Protein AF-A0A5B7TQ12-F1 (afdb_monomer_lite)

Sequence (125 aa):
MFSQVYQFLLDHKAVIASGITIETIADYNLAYEFAARTAVMAIVSIVIMISKDIKLFLVMFIMNILREGFETIIDPLFPLINAPASPTMDLIIHLVIVGIELLAFIKLYKMYKSVKEKSIEVHSS

Structure (mmCIF, N/CA/C/O backbone):
data_AF-A0A5B7TQ12-F1
#
_entry.id   AF-A0A5B7TQ12-F1
#
loop_
_atom_site.group_PDB
_atom_site.id
_atom_site.type_symbol
_atom_site.label_atom_id
_atom_site.label_alt_id
_atom_site.label_comp_id
_atom_site.label_asym_id
_atom_site.label_entity_id
_atom_site.label_seq_id
_atom_site.pdbx_PDB_ins_code
_atom_site.Cartn_x
_atom_site.Cartn_y
_atom_site.Cartn_z
_atom_site.occupancy
_atom_site.B_iso_or_equiv
_atom_site.auth_seq_id
_atom_site.auth_comp_id
_atom_site.auth_asym_id
_atom_site.auth_atom_id
_atom_site.pdbx_PDB_model_num
ATOM 1 N N . MET A 1 1 ? -3.413 -4.567 -4.829 1.00 77.56 1 MET A N 1
ATOM 2 C CA . MET A 1 1 ? -2.438 -5.590 -4.385 1.00 77.56 1 MET A CA 1
ATOM 3 C C . MET A 1 1 ? -2.429 -6.846 -5.262 1.00 77.56 1 MET A C 1
ATOM 5 O O . MET A 1 1 ? -1.419 -7.069 -5.906 1.00 77.56 1 MET A O 1
ATOM 9 N N . PHE A 1 2 ? -3.503 -7.644 -5.393 1.00 83.62 2 PHE A N 1
ATOM 10 C CA . PHE A 1 2 ? -3.443 -8.880 -6.216 1.00 83.62 2 PHE A CA 1
ATOM 11 C C . PHE A 1 2 ? -3.121 -8.661 -7.703 1.00 83.62 2 PHE A C 1
ATOM 13 O O . PHE A 1 2 ? -2.440 -9.489 -8.297 1.00 83.62 2 PHE A O 1
ATOM 20 N N . SER A 1 3 ? -3.547 -7.535 -8.284 1.00 86.12 3 SER A N 1
ATOM 21 C CA . SER A 1 3 ? -3.151 -7.157 -9.650 1.00 86.12 3 SER A CA 1
ATOM 22 C C . SER A 1 3 ? -1.625 -7.032 -9.794 1.00 86.12 3 SER A C 1
ATOM 24 O O . SER A 1 3 ? -1.043 -7.614 -10.701 1.00 86.12 3 SER A O 1
ATOM 26 N N . GLN A 1 4 ? -0.960 -6.367 -8.841 1.00 85.00 4 GLN A N 1
ATOM 27 C CA . GLN A 1 4 ? 0.503 -6.239 -8.825 1.00 85.00 4 GLN A CA 1
ATOM 28 C C . GLN A 1 4 ? 1.172 -7.605 -8.635 1.00 85.00 4 GLN A C 1
ATOM 30 O O . GLN A 1 4 ? 2.111 -7.926 -9.350 1.00 85.00 4 GLN A O 1
ATOM 35 N N . VAL A 1 5 ? 0.653 -8.455 -7.738 1.00 89.75 5 VAL A N 1
ATOM 36 C CA . VAL A 1 5 ? 1.168 -9.828 -7.571 1.00 89.75 5 VAL A CA 1
ATOM 37 C C . VAL A 1 5 ? 1.121 -10.588 -8.895 1.00 89.75 5 VAL A C 1
ATOM 39 O O . VAL A 1 5 ? 2.105 -11.210 -9.272 1.00 89.75 5 VAL A O 1
ATOM 42 N N . TYR A 1 6 ? -0.000 -10.518 -9.615 1.00 90.69 6 TYR A N 1
ATOM 43 C CA . TYR A 1 6 ? -0.144 -11.166 -10.916 1.00 90.69 6 TYR A CA 1
ATOM 44 C C . TYR A 1 6 ? 0.871 -10.634 -11.936 1.00 90.69 6 TYR A C 1
ATOM 46 O O . TYR A 1 6 ? 1.532 -11.426 -12.604 1.00 90.69 6 TYR A O 1
ATOM 54 N N . GLN A 1 7 ? 1.036 -9.312 -12.020 1.00 89.44 7 GLN A N 1
ATOM 55 C CA . GLN A 1 7 ? 1.984 -8.681 -12.942 1.00 89.44 7 GLN A CA 1
ATOM 56 C C . GLN A 1 7 ? 3.425 -9.130 -12.672 1.00 89.44 7 GLN A C 1
ATOM 58 O O . GLN A 1 7 ? 4.091 -9.623 -13.575 1.00 89.44 7 GLN A O 1
ATOM 63 N N . PHE A 1 8 ? 3.885 -9.051 -11.423 1.00 88.44 8 PHE A N 1
ATOM 64 C CA . PHE A 1 8 ? 5.261 -9.412 -11.068 1.00 88.44 8 PHE A CA 1
ATOM 65 C C . PHE A 1 8 ? 5.528 -10.928 -11.025 1.00 88.44 8 PHE A C 1
ATOM 67 O O . PHE A 1 8 ? 6.682 -11.330 -11.106 1.00 88.44 8 PHE A O 1
ATOM 74 N N . LEU A 1 9 ? 4.499 -11.776 -10.898 1.00 88.69 9 LEU A N 1
ATOM 75 C CA . LEU A 1 9 ? 4.658 -13.237 -10.852 1.00 88.69 9 LEU A CA 1
ATOM 76 C C . LEU A 1 9 ? 4.479 -13.902 -12.224 1.00 88.69 9 LEU A C 1
ATOM 78 O O . LEU A 1 9 ? 5.188 -14.854 -12.545 1.00 88.69 9 LEU A O 1
ATOM 82 N N . LEU A 1 10 ? 3.500 -13.450 -13.012 1.00 89.62 10 LEU A N 1
ATOM 83 C CA . LEU A 1 10 ? 3.026 -14.154 -14.210 1.00 89.62 10 LEU A CA 1
ATOM 84 C C . LEU A 1 10 ? 3.098 -13.305 -15.486 1.00 89.62 10 LEU A C 1
ATOM 86 O O . LEU A 1 10 ? 3.267 -13.873 -16.564 1.00 89.62 10 LEU A O 1
ATOM 90 N N . ASP A 1 11 ? 3.020 -11.974 -15.392 1.00 90.38 11 ASP A N 1
ATOM 91 C CA . ASP A 1 11 ? 3.005 -11.070 -16.551 1.00 90.38 11 ASP A CA 1
ATOM 92 C C . ASP A 1 11 ? 4.162 -10.059 -16.538 1.00 90.38 11 ASP A C 1
ATOM 94 O O . ASP A 1 11 ? 3.990 -8.839 -16.494 1.00 90.38 11 ASP A O 1
ATOM 98 N N . HIS A 1 12 ? 5.380 -10.590 -16.643 1.00 89.31 12 HIS A N 1
ATOM 99 C CA . HIS A 1 12 ? 6.608 -9.796 -16.720 1.00 89.31 12 HIS A CA 1
ATOM 100 C C . HIS A 1 12 ? 6.619 -8.822 -17.911 1.00 89.31 12 HIS A C 1
ATOM 102 O O . HIS A 1 12 ? 7.336 -7.825 -17.885 1.00 89.31 12 HIS A O 1
ATOM 108 N N . LYS A 1 13 ? 5.810 -9.066 -18.954 1.00 88.56 13 LYS A N 1
ATOM 109 C CA . LYS A 1 13 ? 5.699 -8.149 -20.097 1.00 88.56 13 LYS A CA 1
ATOM 110 C C . LYS A 1 13 ? 5.020 -6.844 -19.700 1.00 88.56 13 LYS A C 1
ATOM 112 O O . LYS A 1 13 ? 5.462 -5.792 -20.150 1.00 88.56 13 LYS A O 1
ATOM 117 N N . ALA A 1 14 ? 3.994 -6.899 -18.850 1.00 85.25 14 ALA A N 1
ATOM 118 C CA . ALA A 1 14 ? 3.359 -5.701 -18.310 1.00 85.25 14 ALA A CA 1
ATOM 119 C C . ALA A 1 14 ? 4.336 -4.866 -17.463 1.00 85.25 14 ALA A C 1
ATOM 121 O O . ALA A 1 14 ? 4.323 -3.640 -17.549 1.00 85.25 14 ALA A O 1
ATOM 122 N N . VAL A 1 15 ? 5.217 -5.531 -16.709 1.00 87.62 15 VAL A N 1
ATOM 123 C CA . VAL A 1 15 ? 6.258 -4.890 -15.886 1.00 87.62 15 VAL A CA 1
ATOM 124 C C . VAL A 1 15 ? 7.342 -4.242 -16.759 1.00 87.62 15 VAL A C 1
ATOM 126 O O . VAL A 1 15 ? 7.740 -3.104 -16.536 1.00 87.62 15 VAL A O 1
ATOM 129 N N . ILE A 1 16 ? 7.776 -4.913 -17.826 1.00 90.50 16 ILE A N 1
ATOM 130 C CA . ILE A 1 16 ? 8.727 -4.319 -18.779 1.00 90.50 16 ILE A CA 1
ATOM 131 C C . ILE A 1 16 ? 8.097 -3.126 -19.509 1.00 90.50 16 ILE A C 1
ATOM 133 O O . ILE A 1 16 ? 8.731 -2.084 -19.677 1.00 90.50 16 ILE A O 1
ATOM 137 N N . ALA A 1 17 ? 6.820 -3.234 -19.886 1.00 89.06 17 ALA A N 1
ATOM 138 C CA . ALA A 1 17 ? 6.076 -2.146 -20.516 1.00 89.06 17 ALA A CA 1
ATOM 139 C C . ALA A 1 17 ? 5.919 -0.908 -19.614 1.00 89.06 17 ALA A C 1
ATOM 141 O O . ALA A 1 17 ? 5.669 0.181 -20.131 1.00 89.06 17 ALA A O 1
ATOM 142 N N . SER A 1 18 ? 6.092 -1.046 -18.294 1.00 86.06 18 SER A N 1
ATOM 143 C CA . SER A 1 18 ? 6.094 0.083 -17.362 1.00 86.06 18 SER A CA 1
ATOM 144 C C . SER A 1 18 ? 7.453 0.768 -17.206 1.00 86.06 18 SER A C 1
ATOM 146 O O . SER A 1 18 ? 7.554 1.752 -16.474 1.00 86.06 18 SER A O 1
ATOM 148 N N . GLY A 1 19 ? 8.481 0.295 -17.918 1.00 86.38 19 GLY A N 1
ATOM 149 C CA . GLY A 1 19 ? 9.833 0.854 -17.898 1.00 86.38 19 GLY A CA 1
ATOM 150 C C . GLY A 1 19 ? 10.800 0.158 -16.940 1.00 86.38 19 GLY A C 1
ATOM 151 O O . GLY A 1 19 ? 11.907 0.654 -16.748 1.00 86.38 19 GLY A O 1
ATOM 152 N N . ILE A 1 20 ? 10.409 -0.973 -16.344 1.00 89.06 20 ILE A N 1
ATOM 153 C CA . ILE A 1 20 ? 11.273 -1.759 -15.454 1.00 89.06 20 ILE A CA 1
ATOM 154 C C . ILE A 1 20 ? 12.077 -2.764 -16.285 1.00 89.06 20 ILE A C 1
ATOM 156 O O . ILE A 1 20 ? 11.521 -3.547 -17.052 1.00 89.06 20 ILE A O 1
ATOM 160 N N . THR A 1 21 ? 13.396 -2.775 -16.118 1.00 91.06 21 THR A N 1
ATOM 161 C CA . THR A 1 21 ? 14.277 -3.746 -16.777 1.00 91.06 21 THR A CA 1
ATOM 162 C C . THR A 1 21 ? 14.267 -5.077 -16.029 1.00 91.06 21 THR A C 1
ATOM 164 O O . THR A 1 21 ? 14.511 -5.108 -14.824 1.00 91.06 21 THR A O 1
ATOM 167 N N . ILE A 1 22 ? 14.013 -6.176 -16.742 1.00 89.38 22 ILE A N 1
ATOM 168 C CA . ILE A 1 22 ? 14.123 -7.542 -16.215 1.00 89.38 22 ILE A CA 1
ATOM 169 C C . ILE A 1 22 ? 14.948 -8.357 -17.207 1.00 89.38 22 ILE A C 1
ATOM 171 O O . ILE A 1 22 ? 14.416 -8.913 -18.169 1.00 89.38 22 ILE A O 1
ATOM 175 N N . GLU A 1 23 ? 16.259 -8.395 -16.996 1.00 91.81 23 GLU A N 1
ATOM 176 C CA . GLU A 1 23 ? 17.203 -9.016 -17.932 1.00 91.81 23 GLU A CA 1
ATOM 177 C C . GLU A 1 23 ? 18.014 -10.134 -17.273 1.00 91.81 23 GLU A C 1
ATOM 179 O O . GLU A 1 23 ? 18.393 -11.108 -17.926 1.00 91.81 23 GLU A O 1
ATOM 184 N N . THR A 1 24 ? 18.251 -10.031 -15.967 1.00 93.44 24 THR A N 1
ATOM 185 C CA . THR A 1 24 ? 19.111 -10.943 -15.214 1.00 93.44 24 THR A CA 1
ATOM 186 C C . THR A 1 24 ? 18.322 -11.837 -14.261 1.00 93.44 24 THR A C 1
ATOM 188 O O . THR A 1 24 ? 17.201 -11.534 -13.856 1.00 93.44 24 THR A O 1
ATOM 191 N N . ILE A 1 25 ? 18.939 -12.943 -13.830 1.00 93.38 25 ILE A N 1
ATOM 192 C CA . ILE A 1 25 ? 18.377 -13.820 -12.786 1.00 93.38 25 ILE A CA 1
ATOM 193 C C . ILE A 1 25 ? 18.141 -13.043 -11.478 1.00 93.38 25 ILE A C 1
ATOM 195 O O . ILE A 1 25 ? 17.187 -13.336 -10.757 1.00 93.38 25 ILE A O 1
ATOM 199 N N . ALA A 1 26 ? 18.980 -12.046 -11.181 1.00 93.69 26 ALA A N 1
ATOM 200 C CA . ALA A 1 26 ? 18.810 -11.193 -10.010 1.00 93.69 26 ALA A CA 1
ATOM 201 C C . ALA A 1 26 ? 17.547 -10.320 -10.119 1.00 93.69 26 ALA A C 1
ATOM 203 O O . ALA A 1 26 ? 16.818 -10.196 -9.138 1.00 93.69 26 ALA A O 1
ATOM 204 N N . ASP A 1 27 ? 17.231 -9.803 -11.310 1.00 93.12 27 ASP A N 1
ATOM 205 C CA . ASP A 1 27 ? 16.021 -8.999 -11.535 1.00 93.12 27 ASP A CA 1
ATOM 206 C C . ASP A 1 27 ? 14.756 -9.842 -11.345 1.00 93.12 27 ASP A C 1
ATOM 208 O O . ASP A 1 27 ? 13.811 -9.416 -10.681 1.00 93.12 27 ASP A O 1
ATOM 212 N N . TYR A 1 28 ? 14.760 -11.079 -11.859 1.00 91.00 28 TYR A N 1
ATOM 213 C CA . TYR A 1 28 ? 13.672 -12.031 -11.617 1.00 91.00 28 TYR A CA 1
ATOM 214 C C . TYR A 1 28 ? 13.524 -12.354 -10.130 1.00 91.00 28 TYR A C 1
ATOM 216 O O . TYR A 1 28 ? 12.406 -12.413 -9.625 1.00 91.00 28 TYR A O 1
ATOM 224 N N . ASN A 1 29 ? 14.633 -12.545 -9.408 1.00 94.19 29 ASN A N 1
ATOM 225 C CA . ASN A 1 29 ? 14.584 -12.775 -7.967 1.00 94.19 29 ASN A CA 1
ATOM 226 C C . ASN A 1 29 ? 13.910 -11.603 -7.235 1.00 94.19 29 ASN A C 1
ATOM 228 O O . ASN A 1 29 ? 13.013 -11.838 -6.426 1.00 94.19 29 ASN A O 1
ATOM 232 N N . LEU A 1 30 ? 14.269 -10.364 -7.583 1.00 92.12 30 LEU A N 1
ATOM 233 C CA . LEU A 1 30 ? 13.677 -9.162 -7.001 1.00 92.12 30 LEU A CA 1
ATOM 234 C C . LEU A 1 30 ? 12.181 -9.035 -7.333 1.00 92.12 30 LEU A C 1
ATOM 236 O O . LEU A 1 30 ? 11.375 -8.739 -6.449 1.00 92.12 30 LEU A O 1
ATOM 240 N N . ALA A 1 31 ? 11.793 -9.307 -8.582 1.00 92.62 31 ALA A N 1
ATOM 241 C CA . ALA A 1 31 ? 10.396 -9.290 -9.013 1.00 92.62 31 ALA A CA 1
ATOM 242 C C . ALA A 1 31 ? 9.551 -10.319 -8.243 1.00 92.62 31 ALA A C 1
ATOM 244 O O . ALA A 1 31 ? 8.499 -9.979 -7.694 1.00 92.62 31 ALA A O 1
ATOM 245 N N . TYR A 1 32 ? 10.035 -11.560 -8.125 1.00 92.88 32 TYR A N 1
ATOM 246 C CA . TYR A 1 32 ? 9.347 -12.607 -7.371 1.00 92.88 32 TYR A CA 1
ATOM 247 C C . TYR A 1 32 ? 9.292 -12.316 -5.873 1.00 92.88 32 TYR A C 1
ATOM 249 O O . TYR A 1 32 ? 8.270 -12.579 -5.238 1.00 92.88 32 TYR A O 1
ATOM 257 N N . GLU A 1 33 ? 10.351 -11.747 -5.300 1.00 93.56 33 GLU A N 1
ATOM 258 C CA . GLU A 1 33 ? 10.359 -11.329 -3.902 1.00 93.56 33 GLU A CA 1
ATOM 259 C C . GLU A 1 33 ? 9.317 -10.231 -3.644 1.00 93.56 33 GLU A C 1
ATOM 261 O O . GLU A 1 33 ? 8.538 -10.325 -2.690 1.00 93.56 33 GLU A O 1
ATOM 266 N N . PHE A 1 34 ? 9.249 -9.220 -4.511 1.00 92.00 34 PHE A N 1
ATOM 267 C CA . PHE A 1 34 ? 8.248 -8.161 -4.419 1.00 92.00 34 PHE A CA 1
ATOM 268 C C . PHE A 1 34 ? 6.819 -8.707 -4.558 1.00 92.00 34 PHE A C 1
ATOM 270 O O . PHE A 1 34 ? 5.940 -8.370 -3.752 1.00 92.00 34 PHE A O 1
ATOM 277 N N . ALA A 1 35 ? 6.591 -9.609 -5.519 1.00 93.19 35 ALA A N 1
ATOM 278 C CA . ALA A 1 35 ? 5.309 -10.285 -5.699 1.00 93.19 35 ALA A CA 1
ATOM 279 C C . ALA A 1 35 ? 4.915 -11.085 -4.448 1.00 93.19 35 ALA A C 1
ATOM 281 O O . ALA A 1 35 ? 3.791 -10.959 -3.959 1.00 93.19 35 ALA A O 1
ATOM 282 N N . ALA A 1 36 ? 5.843 -11.871 -3.893 1.00 93.94 36 ALA A N 1
ATOM 283 C CA . ALA A 1 36 ? 5.605 -12.701 -2.718 1.00 93.94 36 ALA A CA 1
ATOM 284 C C . ALA A 1 36 ? 5.306 -11.862 -1.469 1.00 93.94 36 ALA A C 1
ATOM 286 O O . ALA A 1 36 ? 4.339 -12.149 -0.762 1.00 93.94 36 ALA A O 1
ATOM 287 N N . ARG A 1 37 ? 6.072 -10.792 -1.214 1.00 92.25 37 ARG A N 1
ATOM 288 C CA . ARG A 1 37 ? 5.820 -9.870 -0.091 1.00 92.25 37 ARG A CA 1
ATOM 289 C C . ARG A 1 37 ? 4.435 -9.231 -0.204 1.00 92.25 37 ARG A C 1
ATOM 291 O O . ARG A 1 37 ? 3.666 -9.263 0.756 1.00 92.25 37 ARG A O 1
ATOM 298 N N . THR A 1 38 ? 4.085 -8.736 -1.392 1.00 92.12 38 THR A N 1
ATOM 299 C CA . THR A 1 38 ? 2.764 -8.150 -1.670 1.00 92.12 38 THR A CA 1
ATOM 300 C C . THR A 1 38 ? 1.635 -9.170 -1.483 1.00 92.12 38 THR A C 1
ATOM 302 O O . THR A 1 38 ? 0.593 -8.852 -0.906 1.00 92.12 38 THR A O 1
ATOM 305 N N . ALA A 1 39 ? 1.840 -10.416 -1.918 1.00 93.12 39 ALA A N 1
ATOM 306 C CA . ALA A 1 39 ? 0.869 -11.494 -1.753 1.00 93.12 39 ALA A CA 1
ATOM 307 C C . ALA A 1 39 ? 0.646 -11.846 -0.277 1.00 93.12 39 ALA A C 1
ATOM 309 O O . ALA A 1 39 ? -0.499 -11.946 0.163 1.00 93.12 39 ALA A O 1
ATOM 310 N N . VAL A 1 40 ? 1.725 -11.984 0.502 1.00 94.19 40 VAL A N 1
ATOM 311 C CA . VAL A 1 40 ? 1.646 -12.258 1.944 1.00 94.19 40 VAL A CA 1
ATOM 312 C C . VAL A 1 40 ? 0.906 -11.136 2.664 1.00 94.19 40 VAL A C 1
ATOM 314 O O . VAL A 1 40 ? 0.026 -11.429 3.469 1.00 94.19 40 VAL A O 1
ATOM 317 N N . MET A 1 41 ? 1.184 -9.868 2.343 1.00 91.94 41 MET A N 1
ATOM 318 C CA . MET A 1 41 ? 0.447 -8.737 2.917 1.00 91.94 41 MET A CA 1
ATOM 319 C C . MET A 1 41 ? -1.053 -8.830 2.621 1.00 91.94 41 MET A C 1
ATOM 321 O O . MET A 1 41 ? -1.859 -8.748 3.545 1.00 91.94 41 MET A O 1
ATOM 325 N N . ALA A 1 42 ? -1.433 -9.091 1.367 1.00 91.62 42 ALA A N 1
ATOM 326 C CA . ALA A 1 42 ? -2.837 -9.238 0.992 1.00 91.62 42 ALA A CA 1
ATOM 327 C C . ALA A 1 42 ? -3.527 -10.401 1.734 1.00 91.62 42 ALA A C 1
ATOM 329 O O . ALA A 1 42 ? -4.655 -10.254 2.208 1.00 91.62 42 ALA A O 1
ATOM 330 N N . ILE A 1 43 ? -2.848 -11.544 1.882 1.00 93.81 43 ILE A N 1
ATOM 331 C CA . ILE A 1 43 ? -3.361 -12.704 2.629 1.00 93.81 43 ILE A CA 1
ATOM 332 C C . ILE A 1 43 ? -3.522 -12.367 4.115 1.00 93.81 43 ILE A C 1
ATOM 334 O O . ILE A 1 43 ? -4.573 -12.648 4.692 1.00 93.81 43 ILE A O 1
ATOM 338 N N . VAL A 1 44 ? -2.523 -11.734 4.736 1.00 93.12 44 VAL A N 1
ATOM 339 C CA . VAL A 1 44 ? -2.586 -11.311 6.144 1.00 93.12 44 VAL A CA 1
ATOM 340 C C . VAL A 1 44 ? -3.758 -10.357 6.366 1.00 93.12 44 VAL A C 1
ATOM 342 O O . VAL A 1 44 ? -4.516 -10.548 7.317 1.00 93.12 44 VAL A O 1
ATOM 345 N N . SER A 1 45 ? -3.981 -9.393 5.470 1.00 90.06 45 SER A N 1
ATOM 346 C CA . SER A 1 45 ? -5.135 -8.492 5.549 1.00 90.06 45 SER A CA 1
ATOM 347 C C . SER A 1 45 ? -6.471 -9.242 5.501 1.00 90.06 45 SER A C 1
ATOM 349 O O . SER A 1 45 ? -7.379 -8.919 6.267 1.00 90.06 45 SER A O 1
ATOM 351 N N . ILE A 1 46 ? -6.596 -10.284 4.670 1.00 92.81 46 ILE A N 1
ATOM 352 C CA . ILE A 1 46 ? -7.799 -11.135 4.624 1.00 92.81 46 ILE A CA 1
ATOM 353 C C . ILE A 1 46 ? -7.976 -11.909 5.936 1.00 92.81 46 ILE A C 1
ATOM 355 O O . ILE A 1 46 ? -9.081 -11.960 6.475 1.00 92.81 46 ILE A O 1
ATOM 359 N N . VAL A 1 47 ? -6.904 -12.485 6.484 1.00 94.19 47 VAL A N 1
ATOM 360 C CA . VAL A 1 47 ? -6.957 -13.219 7.760 1.00 94.19 47 VAL 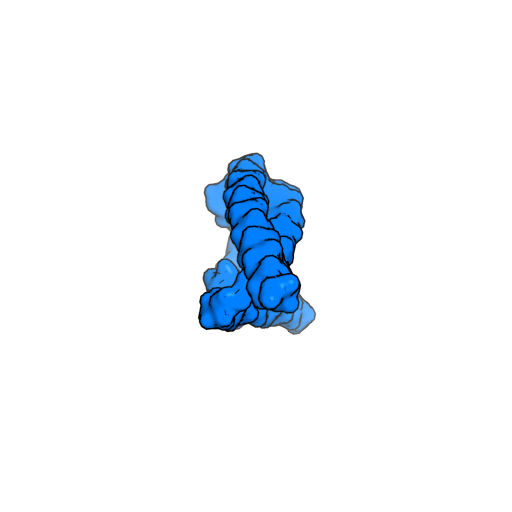A CA 1
ATOM 361 C C . VAL A 1 47 ? -7.383 -12.299 8.906 1.00 94.19 47 VAL A C 1
ATOM 363 O O . VAL A 1 47 ? -8.261 -12.665 9.688 1.00 94.19 47 VAL A O 1
ATOM 366 N N . ILE A 1 48 ? -6.831 -11.084 8.980 1.00 93.69 48 ILE A N 1
ATOM 367 C CA . ILE A 1 48 ? -7.237 -10.069 9.966 1.00 93.69 48 ILE A CA 1
ATOM 368 C C . ILE A 1 48 ? -8.716 -9.713 9.786 1.00 93.69 48 ILE A C 1
ATOM 370 O O . ILE A 1 48 ? -9.464 -9.658 10.765 1.00 93.69 48 ILE A O 1
ATOM 374 N N . MET A 1 49 ? -9.160 -9.543 8.537 1.00 91.44 49 MET A N 1
ATOM 375 C CA . MET A 1 49 ? -10.558 -9.257 8.230 1.00 91.44 49 MET A CA 1
ATOM 376 C C . MET A 1 49 ? -11.503 -10.356 8.741 1.00 91.44 49 MET A C 1
ATOM 378 O O . MET A 1 49 ? -12.554 -10.054 9.309 1.00 91.44 49 MET A O 1
ATOM 382 N N . ILE A 1 50 ? -11.112 -11.624 8.591 1.00 94.44 50 ILE A N 1
ATOM 383 C CA . ILE A 1 50 ? -11.872 -12.785 9.077 1.00 94.44 50 ILE A CA 1
ATOM 384 C C . ILE A 1 50 ? -11.839 -12.879 10.611 1.00 94.44 50 ILE A C 1
ATOM 386 O O . ILE A 1 50 ? -12.851 -13.226 11.220 1.00 94.44 50 ILE A O 1
ATOM 390 N N . SER A 1 51 ? -10.710 -12.541 11.240 1.00 93.62 51 SER A N 1
ATOM 391 C CA . SER A 1 51 ? -10.514 -12.615 12.694 1.00 93.62 51 SER A CA 1
ATOM 392 C C . SER A 1 51 ? -11.463 -11.714 13.491 1.00 93.62 51 SER A C 1
ATOM 394 O O . SER A 1 51 ? -11.805 -12.059 14.622 1.00 93.62 51 SER A O 1
ATOM 396 N N . LYS A 1 52 ? -11.890 -10.572 12.931 1.00 88.00 52 LYS A N 1
ATOM 397 C CA . LYS A 1 52 ? -12.731 -9.572 13.622 1.00 88.00 52 LYS A CA 1
ATOM 398 C C . LYS A 1 52 ? -12.108 -8.982 14.905 1.00 88.00 52 LYS A C 1
ATOM 400 O O . LYS A 1 52 ? -12.806 -8.299 15.652 1.00 88.00 52 LYS A O 1
ATOM 405 N N . ASP A 1 53 ? -10.810 -9.180 15.156 1.00 90.75 53 ASP A N 1
ATOM 406 C CA . ASP A 1 53 ? -10.111 -8.595 16.307 1.00 90.75 53 ASP A CA 1
ATOM 407 C C . ASP A 1 53 ? -9.732 -7.130 16.040 1.00 90.75 53 ASP A C 1
ATOM 409 O O . ASP A 1 53 ? -8.871 -6.820 15.213 1.00 90.75 53 ASP A O 1
ATOM 413 N N . ILE A 1 54 ? -10.348 -6.218 16.797 1.00 89.44 54 ILE A N 1
ATOM 414 C CA . ILE A 1 54 ? -10.139 -4.767 16.703 1.00 89.44 54 ILE A CA 1
ATOM 415 C C . ILE A 1 54 ? -8.654 -4.382 16.825 1.00 89.44 54 ILE A C 1
ATOM 417 O O . ILE A 1 54 ? -8.211 -3.456 16.145 1.00 89.44 54 ILE A O 1
ATOM 421 N N . LYS A 1 55 ? -7.865 -5.076 17.657 1.00 91.94 55 LYS A N 1
ATOM 422 C CA . LYS A 1 55 ? -6.431 -4.793 17.822 1.00 91.94 55 LYS A CA 1
ATOM 423 C C . LYS A 1 55 ? -5.662 -5.100 16.542 1.00 91.94 55 LYS A C 1
ATOM 425 O O . LYS A 1 55 ? -4.817 -4.304 16.143 1.00 91.94 55 LYS A O 1
ATOM 430 N N . LEU A 1 56 ? -5.980 -6.213 15.881 1.00 93.44 56 LEU A N 1
ATOM 431 C CA . LEU A 1 56 ? -5.352 -6.582 14.611 1.00 93.44 56 LEU A CA 1
ATOM 432 C C . LEU A 1 56 ? -5.731 -5.602 13.498 1.00 93.44 56 LEU A C 1
ATOM 434 O O . LEU A 1 56 ? -4.870 -5.212 12.712 1.00 93.44 56 LEU A O 1
ATOM 438 N N . PHE A 1 57 ? -6.979 -5.123 13.477 1.00 93.44 57 PHE A N 1
ATOM 439 C CA . PHE A 1 57 ? -7.375 -4.056 12.557 1.00 93.44 57 PHE A CA 1
ATOM 440 C C . PHE A 1 57 ? -6.619 -2.749 12.813 1.00 93.44 57 PHE A C 1
ATOM 442 O O . PHE A 1 57 ? -6.200 -2.108 11.856 1.00 93.44 57 PHE A O 1
ATOM 449 N N . LEU A 1 58 ? -6.407 -2.354 14.074 1.00 93.31 58 LEU A N 1
ATOM 450 C CA . LEU A 1 58 ? -5.629 -1.152 14.394 1.00 93.31 58 LEU A CA 1
ATOM 451 C C . LEU A 1 58 ? -4.193 -1.254 13.876 1.00 93.31 58 LEU A C 1
ATOM 453 O O . LEU A 1 58 ? -3.706 -0.312 13.257 1.00 93.31 58 LEU A O 1
ATOM 457 N N . VAL A 1 59 ? -3.538 -2.399 14.090 1.00 93.81 59 VAL A N 1
ATOM 458 C CA . VAL A 1 59 ? -2.188 -2.646 13.564 1.00 93.81 59 VAL A CA 1
ATOM 459 C C . VAL A 1 59 ? -2.190 -2.591 12.036 1.00 93.81 59 VAL A C 1
ATOM 461 O O . VAL A 1 59 ? -1.357 -1.904 11.454 1.00 93.81 59 VAL A O 1
ATOM 464 N N . MET A 1 60 ? -3.158 -3.241 11.385 1.00 93.38 60 MET A N 1
ATOM 465 C CA . MET A 1 60 ? -3.293 -3.221 9.927 1.00 93.38 60 MET A CA 1
ATOM 466 C C . MET A 1 60 ? -3.463 -1.803 9.370 1.00 93.38 60 MET A C 1
ATOM 468 O O . MET A 1 60 ? -2.781 -1.449 8.415 1.00 93.38 60 MET A O 1
ATOM 472 N N . PHE A 1 61 ? -4.314 -0.975 9.979 1.00 93.56 61 PHE A N 1
ATOM 473 C CA . PHE A 1 61 ? -4.487 0.415 9.550 1.00 93.56 61 PHE A CA 1
ATOM 474 C C . PHE A 1 61 ? -3.202 1.232 9.694 1.00 93.56 61 PHE A C 1
ATOM 476 O O . PHE A 1 61 ? -2.887 2.008 8.801 1.00 93.56 61 PHE A O 1
ATOM 483 N N . ILE A 1 62 ? -2.435 1.043 10.773 1.00 94.50 62 ILE A N 1
ATOM 484 C CA . ILE A 1 62 ? -1.141 1.723 10.936 1.00 94.50 62 ILE A CA 1
ATOM 485 C C . ILE A 1 62 ? -0.184 1.323 9.812 1.00 94.50 62 ILE A C 1
ATOM 487 O O . ILE A 1 62 ? 0.435 2.192 9.203 1.00 94.50 62 ILE A O 1
ATOM 491 N N . MET A 1 63 ? -0.072 0.026 9.514 1.00 94.00 63 MET A N 1
ATOM 492 C CA . MET A 1 63 ? 0.797 -0.445 8.432 1.00 94.00 63 MET A CA 1
ATOM 493 C C . MET A 1 63 ? 0.368 0.112 7.071 1.00 94.00 63 MET A C 1
ATOM 495 O O . MET A 1 63 ? 1.228 0.516 6.291 1.00 94.00 63 MET A O 1
ATOM 499 N N . ASN A 1 64 ? -0.939 0.171 6.800 1.00 93.69 64 ASN A N 1
ATOM 500 C CA . ASN A 1 64 ? -1.464 0.718 5.552 1.00 93.69 64 ASN A CA 1
ATOM 501 C C . ASN A 1 64 ? -1.174 2.215 5.414 1.00 93.69 64 ASN A C 1
ATOM 503 O O . ASN A 1 64 ? -0.626 2.604 4.390 1.00 93.69 64 ASN A O 1
ATOM 507 N N . ILE A 1 65 ? -1.411 3.006 6.468 1.00 95.12 65 ILE A N 1
ATOM 508 C CA . ILE A 1 65 ? -1.126 4.449 6.468 1.00 95.12 65 ILE A CA 1
ATOM 509 C C . ILE A 1 65 ? 0.360 4.704 6.212 1.00 95.12 65 ILE A C 1
ATOM 511 O O . ILE A 1 65 ? 0.713 5.610 5.462 1.00 95.12 65 ILE A O 1
ATOM 515 N N . LEU A 1 66 ? 1.243 3.913 6.830 1.00 95.00 66 LEU A N 1
ATOM 516 C CA . LEU A 1 66 ? 2.682 4.033 6.600 1.00 95.00 66 LEU A CA 1
ATOM 517 C C . LEU A 1 66 ? 3.042 3.691 5.152 1.00 95.00 66 LEU A C 1
ATOM 519 O O . LEU A 1 66 ? 3.754 4.462 4.517 1.00 95.00 66 LEU A O 1
ATOM 523 N N . ARG A 1 67 ? 2.539 2.567 4.626 1.00 93.81 67 ARG A N 1
ATOM 524 C CA . ARG A 1 67 ? 2.757 2.148 3.233 1.00 93.81 67 ARG A CA 1
ATOM 525 C C . ARG A 1 67 ? 2.291 3.228 2.258 1.00 93.81 67 ARG A C 1
ATOM 527 O O . ARG A 1 67 ? 3.078 3.675 1.435 1.00 93.81 67 ARG A O 1
ATOM 534 N N . GLU A 1 68 ? 1.048 3.672 2.393 1.00 95.12 68 GLU A N 1
ATOM 535 C CA . GLU A 1 68 ? 0.449 4.681 1.525 1.00 95.12 68 GLU A CA 1
ATOM 536 C C . GLU A 1 68 ? 1.180 6.024 1.643 1.00 95.12 68 GLU A C 1
ATOM 538 O O . GLU A 1 68 ? 1.413 6.695 0.644 1.00 95.12 68 GLU A O 1
ATOM 543 N N . GLY A 1 69 ? 1.621 6.400 2.848 1.00 93.69 69 GLY A N 1
ATOM 544 C CA . GLY A 1 69 ? 2.444 7.589 3.064 1.00 93.69 69 GLY A CA 1
ATOM 545 C C . GLY A 1 69 ? 3.795 7.528 2.344 1.00 93.69 69 GLY A C 1
ATOM 546 O O . GLY A 1 69 ? 4.260 8.549 1.843 1.00 93.69 69 GLY A O 1
ATOM 547 N N . PHE A 1 70 ? 4.416 6.347 2.250 1.00 94.38 70 PHE A N 1
ATOM 548 C CA . PHE A 1 70 ? 5.615 6.156 1.430 1.00 94.38 70 PHE A CA 1
ATOM 549 C C . PHE A 1 70 ? 5.298 6.187 -0.071 1.00 94.38 70 PHE A C 1
ATOM 551 O O . PHE A 1 70 ? 6.015 6.862 -0.807 1.00 94.38 70 PHE A O 1
ATOM 558 N N . GLU A 1 71 ? 4.227 5.526 -0.521 1.00 92.56 71 GLU A N 1
ATOM 559 C CA . GLU A 1 71 ? 3.782 5.533 -1.931 1.00 92.56 71 GLU A CA 1
ATOM 560 C C . GLU A 1 71 ? 3.439 6.961 -2.402 1.00 92.56 71 GLU A C 1
ATOM 562 O O . GLU A 1 71 ? 3.889 7.384 -3.461 1.00 92.56 71 GLU A O 1
ATOM 567 N N . THR A 1 72 ? 2.829 7.777 -1.529 1.00 95.75 72 THR A N 1
ATOM 568 C CA . THR A 1 72 ? 2.572 9.218 -1.746 1.00 95.75 72 THR A CA 1
ATOM 569 C C . THR A 1 72 ? 3.833 9.992 -2.151 1.00 95.75 72 THR A C 1
ATOM 571 O O . THR A 1 72 ? 3.747 11.007 -2.839 1.00 95.75 72 THR A O 1
ATOM 574 N N . ILE A 1 73 ? 5.008 9.557 -1.688 1.00 94.19 73 ILE A N 1
ATOM 575 C CA . ILE A 1 73 ? 6.292 10.200 -1.980 1.00 94.19 73 ILE A CA 1
ATOM 576 C C . ILE A 1 73 ? 6.959 9.537 -3.185 1.00 94.19 73 ILE A C 1
ATOM 578 O O . ILE A 1 73 ? 7.436 10.234 -4.077 1.00 94.19 73 ILE A O 1
ATOM 582 N N . ILE A 1 74 ? 7.034 8.206 -3.199 1.00 93.56 74 ILE A N 1
ATOM 583 C CA . ILE A 1 74 ? 7.824 7.457 -4.181 1.00 93.56 74 ILE A CA 1
ATOM 584 C C . ILE A 1 74 ? 7.173 7.470 -5.562 1.00 93.56 74 ILE A C 1
ATOM 586 O O . ILE A 1 74 ? 7.880 7.736 -6.533 1.00 93.56 74 ILE A O 1
ATOM 590 N N . ASP A 1 75 ? 5.863 7.255 -5.661 1.00 90.50 75 ASP A N 1
ATOM 591 C CA . ASP A 1 75 ? 5.203 7.047 -6.954 1.00 90.50 75 ASP A CA 1
ATOM 592 C C . ASP A 1 75 ? 5.210 8.329 -7.820 1.00 90.50 75 ASP A C 1
ATOM 594 O O . ASP A 1 75 ? 5.605 8.264 -8.990 1.00 90.50 75 ASP A O 1
ATOM 598 N N . PRO A 1 76 ? 4.976 9.537 -7.259 1.00 92.19 76 PRO A N 1
ATOM 599 C CA . PRO A 1 76 ? 5.168 10.786 -7.997 1.00 92.19 76 PRO A CA 1
ATOM 600 C C . PRO A 1 76 ? 6.631 11.103 -8.339 1.00 92.19 76 PRO A C 1
ATOM 602 O O . PRO A 1 76 ? 6.898 11.773 -9.339 1.00 92.19 76 PRO A O 1
ATOM 605 N N . LEU A 1 77 ? 7.591 10.686 -7.504 1.00 93.62 77 LEU A N 1
ATOM 606 C CA . LEU A 1 77 ? 9.017 10.947 -7.740 1.00 93.62 77 LEU A CA 1
ATOM 607 C C . LEU A 1 77 ? 9.613 10.015 -8.799 1.00 93.62 77 LEU A C 1
ATOM 609 O O . LEU A 1 77 ? 10.506 10.427 -9.541 1.00 93.62 77 LEU A O 1
ATOM 613 N N . PHE A 1 78 ? 9.118 8.781 -8.876 1.00 92.31 78 PHE A N 1
ATOM 614 C CA . PHE A 1 78 ? 9.614 7.732 -9.761 1.00 92.31 78 PHE A CA 1
ATOM 615 C C . PHE A 1 78 ? 8.463 7.102 -10.565 1.00 92.31 78 PHE A C 1
ATOM 617 O O . PHE A 1 78 ? 8.195 5.907 -10.427 1.00 92.31 78 PHE A O 1
ATOM 624 N N . PRO A 1 79 ? 7.774 7.886 -11.417 1.00 89.69 79 PRO A N 1
ATOM 625 C CA . PRO A 1 79 ? 6.596 7.416 -12.129 1.00 89.69 79 PRO A CA 1
ATOM 626 C C . PRO A 1 79 ? 6.951 6.348 -13.165 1.00 89.69 79 PRO A C 1
ATOM 628 O O . PRO A 1 79 ? 7.963 6.431 -13.867 1.00 89.69 79 PRO A O 1
ATOM 631 N N . LEU A 1 80 ? 6.059 5.371 -13.314 1.00 88.81 80 LEU A N 1
ATOM 632 C CA . LEU A 1 80 ? 6.132 4.391 -14.393 1.00 88.81 80 LEU A CA 1
ATOM 633 C C . LEU A 1 80 ? 5.901 5.060 -15.755 1.00 88.81 80 LEU A C 1
ATOM 635 O O . LEU A 1 80 ? 5.101 5.987 -15.882 1.00 88.81 80 LEU A O 1
ATOM 639 N N . ILE A 1 81 ? 6.548 4.544 -16.804 1.00 89.00 81 ILE A N 1
ATOM 640 C CA . ILE A 1 81 ? 6.469 5.125 -18.159 1.00 89.00 81 ILE A CA 1
ATOM 641 C C . ILE A 1 81 ? 5.035 5.104 -18.703 1.00 89.00 81 ILE A C 1
ATOM 643 O O . ILE A 1 81 ? 4.615 6.020 -19.406 1.00 89.00 81 ILE A O 1
ATOM 647 N N . ASN A 1 82 ? 4.279 4.059 -18.378 1.00 85.44 82 ASN A N 1
ATOM 648 C CA . ASN A 1 82 ? 2.897 3.867 -18.808 1.00 85.44 82 ASN A CA 1
ATOM 649 C C . ASN A 1 82 ? 1.880 4.197 -17.701 1.00 85.44 82 ASN A C 1
ATOM 651 O O . ASN A 1 82 ? 0.751 3.701 -17.750 1.00 85.44 82 ASN A O 1
ATOM 655 N N . ALA A 1 83 ? 2.268 4.999 -16.701 1.00 85.12 83 ALA A N 1
ATOM 656 C CA . ALA A 1 83 ? 1.368 5.388 -15.624 1.00 85.12 83 ALA A CA 1
ATOM 657 C C . ALA A 1 83 ? 0.118 6.100 -16.188 1.00 85.12 83 ALA A C 1
ATOM 659 O O . ALA A 1 83 ? 0.238 6.999 -17.025 1.00 85.12 83 ALA A O 1
ATOM 660 N N . PRO A 1 84 ? -1.098 5.727 -15.743 1.00 83.00 84 PRO A N 1
ATOM 661 C CA . PRO A 1 84 ? -2.340 6.315 -16.248 1.00 83.00 84 PRO A CA 1
ATOM 662 C C . PRO A 1 84 ? -2.578 7.749 -15.746 1.00 83.00 84 PRO A C 1
ATOM 664 O O . PRO A 1 84 ? -3.398 8.469 -16.315 1.00 83.00 84 PRO A O 1
ATOM 667 N N . ALA A 1 85 ? -1.889 8.158 -14.678 1.00 89.94 85 ALA A N 1
ATOM 668 C CA . ALA A 1 85 ? -1.989 9.471 -14.058 1.00 89.94 85 ALA A CA 1
ATOM 669 C C . ALA A 1 85 ? -0.645 10.209 -14.144 1.00 89.94 85 ALA A C 1
ATOM 671 O O . ALA A 1 85 ? 0.420 9.596 -14.124 1.00 89.94 85 ALA A O 1
ATOM 672 N N . SER A 1 86 ? -0.690 11.542 -14.232 1.00 93.38 86 SER A N 1
ATOM 673 C CA . SER A 1 86 ? 0.520 12.358 -14.101 1.00 93.38 86 SER A CA 1
ATOM 674 C C . SER A 1 86 ? 1.034 12.325 -12.654 1.00 93.38 86 SER A C 1
ATOM 676 O O . SER A 1 86 ? 0.218 12.172 -11.745 1.00 93.38 86 SER A O 1
ATOM 678 N N . PRO A 1 87 ? 2.331 12.578 -12.399 1.00 93.50 87 PRO A N 1
ATOM 679 C CA . PRO A 1 87 ? 2.885 12.586 -11.040 1.00 93.50 87 PRO A CA 1
ATOM 680 C C . PRO A 1 87 ? 2.119 13.469 -10.047 1.00 93.50 87 PRO A C 1
ATOM 682 O O . PRO A 1 87 ? 1.905 13.107 -8.895 1.00 93.50 87 PRO A O 1
ATOM 685 N N . THR A 1 88 ? 1.650 14.638 -10.493 1.00 94.31 88 THR A N 1
ATOM 686 C CA . THR A 1 88 ? 0.846 15.535 -9.651 1.00 94.31 88 THR A CA 1
ATOM 687 C C . THR A 1 88 ? -0.523 14.945 -9.325 1.00 94.31 88 THR A C 1
ATOM 689 O O . THR A 1 88 ? -1.001 15.102 -8.206 1.00 94.31 88 THR A O 1
ATOM 692 N N . MET A 1 89 ? -1.168 14.286 -10.291 1.00 93.69 89 MET A N 1
ATOM 693 C CA . MET A 1 89 ? -2.448 13.620 -10.056 1.00 93.69 89 MET A CA 1
ATOM 694 C C . MET A 1 89 ? -2.271 12.430 -9.111 1.00 93.69 89 MET A C 1
ATOM 696 O O . MET A 1 89 ? -3.075 12.248 -8.203 1.00 93.69 89 MET A O 1
ATOM 700 N N . ASP A 1 90 ? -1.194 11.676 -9.291 1.00 91.81 90 ASP A N 1
ATOM 701 C CA . ASP A 1 90 ? -0.832 10.533 -8.464 1.00 91.81 90 ASP A CA 1
ATOM 702 C C . ASP A 1 90 ? -0.633 10.948 -6.996 1.00 91.81 90 ASP A C 1
ATOM 704 O O . ASP A 1 90 ? -1.286 10.420 -6.096 1.00 91.81 90 ASP A O 1
ATOM 708 N N . LEU A 1 91 ? 0.120 12.031 -6.760 1.00 94.50 91 LEU A N 1
ATOM 709 C CA . LEU A 1 91 ? 0.279 12.640 -5.435 1.00 94.50 91 LEU A CA 1
ATOM 710 C C . LEU A 1 91 ? -1.070 12.998 -4.790 1.00 94.50 91 LEU A C 1
ATOM 712 O O . LEU A 1 91 ? -1.288 12.743 -3.606 1.00 94.50 91 LEU A O 1
ATOM 716 N N . ILE A 1 92 ? -1.983 13.606 -5.556 1.00 95.75 92 ILE A N 1
ATOM 717 C CA . 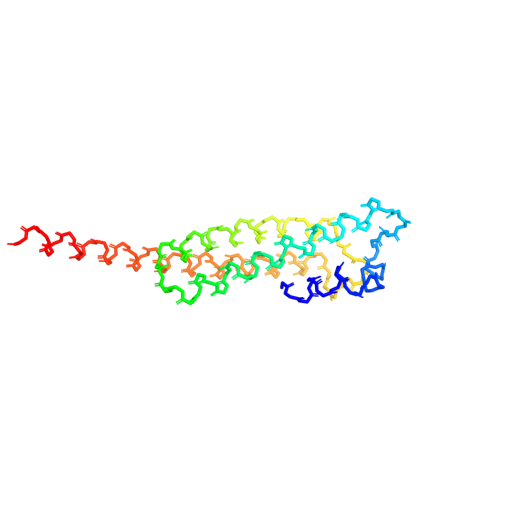ILE A 1 92 ? -3.311 13.989 -5.055 1.00 95.75 92 ILE A CA 1
ATOM 718 C C . ILE A 1 92 ? -4.118 12.745 -4.672 1.00 95.75 92 ILE A C 1
ATOM 720 O O . ILE A 1 92 ? -4.757 12.742 -3.619 1.00 95.75 92 ILE A O 1
ATOM 724 N N . ILE A 1 93 ? -4.086 11.698 -5.500 1.00 95.25 93 ILE A N 1
ATOM 725 C CA . ILE A 1 93 ? -4.791 10.438 -5.238 1.00 95.25 93 ILE A CA 1
ATOM 726 C C . ILE A 1 93 ? -4.291 9.826 -3.929 1.00 95.25 93 ILE A C 1
ATOM 728 O O . ILE A 1 93 ? -5.105 9.557 -3.043 1.00 95.25 93 ILE A O 1
ATOM 732 N N . HIS A 1 94 ? -2.976 9.694 -3.762 1.00 95.06 94 HIS A N 1
ATOM 733 C CA . 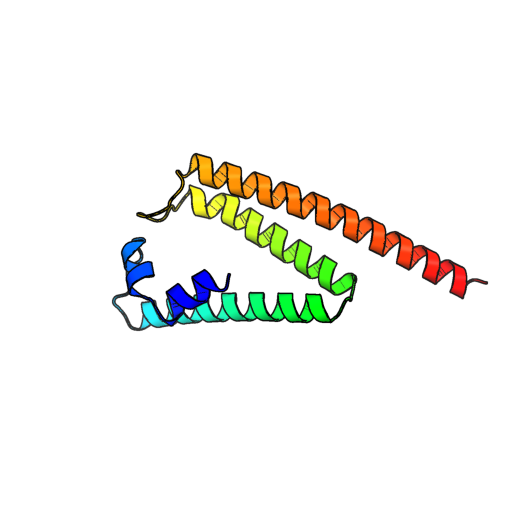HIS A 1 94 ? -2.398 9.147 -2.540 1.00 95.06 94 HIS A CA 1
ATOM 734 C C . HIS A 1 94 ? -2.749 9.977 -1.296 1.00 95.06 94 HIS A C 1
ATOM 736 O O . HIS A 1 94 ? -3.173 9.424 -0.282 1.00 95.06 94 HIS A O 1
ATOM 742 N N . LEU A 1 95 ? -2.693 11.314 -1.371 1.00 95.94 95 LEU A N 1
ATOM 743 C CA . LEU A 1 95 ? -3.104 12.181 -0.256 1.00 95.94 95 LEU A CA 1
ATOM 744 C C . LEU A 1 95 ? -4.570 11.967 0.151 1.00 95.94 95 LEU A C 1
ATOM 746 O O . LEU A 1 95 ? -4.893 11.981 1.343 1.00 95.94 95 LEU A O 1
ATOM 750 N N . VAL A 1 96 ? -5.463 11.751 -0.820 1.00 97.12 96 VAL A N 1
ATOM 751 C CA . VAL A 1 96 ? -6.870 11.430 -0.548 1.00 97.12 96 VAL A CA 1
ATOM 752 C C . VAL A 1 96 ? -6.991 10.070 0.142 1.00 97.12 96 VAL A C 1
ATOM 754 O O . VAL A 1 96 ? -7.727 9.962 1.126 1.00 97.12 96 VAL A O 1
ATOM 757 N N . ILE A 1 97 ? -6.259 9.053 -0.323 1.00 95.62 97 ILE A N 1
ATOM 758 C CA . ILE A 1 97 ? -6.272 7.710 0.275 1.00 95.62 97 ILE A CA 1
ATOM 759 C C . ILE A 1 97 ? -5.768 7.766 1.721 1.00 95.62 97 ILE A C 1
ATOM 761 O O . ILE A 1 97 ? -6.495 7.342 2.622 1.00 95.62 97 ILE A O 1
ATOM 765 N N . VAL A 1 98 ? -4.606 8.380 1.974 1.00 96.06 98 VAL A N 1
ATOM 766 C CA . VAL A 1 98 ? -4.066 8.578 3.333 1.00 96.06 98 VAL A CA 1
ATOM 767 C C . VAL A 1 98 ? -5.083 9.288 4.229 1.00 96.06 98 VAL A C 1
ATOM 769 O O . VAL A 1 98 ? -5.304 8.881 5.372 1.00 96.06 98 VAL A O 1
ATOM 772 N N . GLY A 1 99 ? -5.750 10.329 3.721 1.00 96.44 99 GLY A N 1
ATOM 773 C CA . GLY A 1 99 ? -6.789 11.047 4.458 1.00 96.44 99 GLY A CA 1
ATOM 774 C C . GLY A 1 99 ? -7.958 10.146 4.873 1.00 96.44 99 GLY A C 1
ATOM 775 O O . GLY A 1 99 ? -8.393 10.181 6.028 1.00 96.44 99 GLY A O 1
ATOM 776 N N . ILE A 1 100 ? -8.446 9.301 3.961 1.00 96.75 100 ILE A N 1
ATOM 777 C CA . ILE A 1 100 ? -9.519 8.336 4.241 1.00 96.75 100 ILE A CA 1
ATOM 778 C C . ILE A 1 100 ? -9.062 7.297 5.273 1.00 96.75 100 ILE A C 1
ATOM 780 O O . ILE A 1 100 ? -9.800 7.008 6.222 1.00 96.75 100 ILE A O 1
ATOM 784 N N . GLU A 1 101 ? -7.849 6.763 5.132 1.00 95.06 101 GLU A N 1
ATOM 785 C CA . GLU A 1 101 ? -7.300 5.776 6.062 1.00 95.06 101 GLU A CA 1
ATOM 786 C C . GLU A 1 101 ? -7.118 6.347 7.472 1.00 95.06 101 GLU A C 1
ATOM 788 O O . GLU A 1 101 ? -7.488 5.694 8.451 1.00 95.06 101 GLU A O 1
ATOM 793 N N . LEU A 1 102 ? -6.646 7.591 7.598 1.00 96.31 102 LEU A N 1
ATOM 794 C CA . LEU A 1 102 ? -6.533 8.285 8.882 1.00 96.31 102 LEU A CA 1
ATOM 795 C C . LEU A 1 102 ? -7.895 8.446 9.566 1.00 96.31 102 LEU A C 1
ATOM 797 O O . LEU A 1 102 ? -8.026 8.181 10.764 1.00 96.31 102 LEU A O 1
ATOM 801 N N . LEU A 1 103 ? -8.932 8.841 8.822 1.00 96.62 103 LEU A N 1
ATOM 802 C CA . LEU A 1 103 ? -10.285 8.969 9.369 1.00 96.62 103 LEU A CA 1
ATOM 803 C C . LEU A 1 103 ? -10.834 7.618 9.848 1.00 96.62 103 LEU A C 1
ATOM 805 O O . LEU A 1 103 ? -11.416 7.532 10.937 1.00 96.62 103 LEU A O 1
ATOM 809 N N . ALA A 1 104 ? -10.623 6.558 9.065 1.00 94.44 104 ALA A N 1
ATOM 810 C CA . ALA A 1 104 ? -11.019 5.204 9.431 1.00 94.44 104 ALA A CA 1
ATOM 811 C C . ALA A 1 104 ? 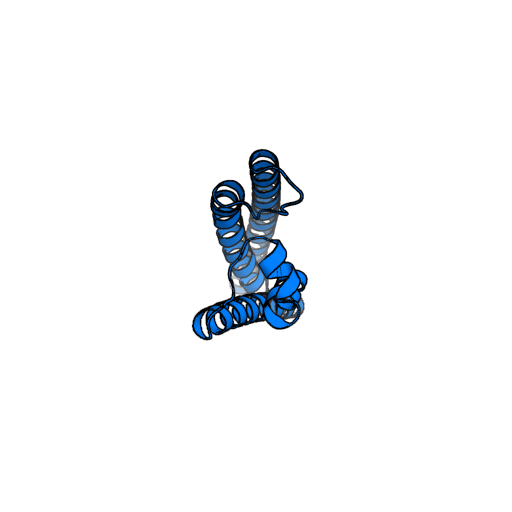-10.273 4.712 10.684 1.00 94.44 104 ALA A C 1
ATOM 813 O O . ALA A 1 104 ? -10.907 4.208 11.617 1.00 94.44 104 ALA A O 1
ATOM 814 N N . PHE A 1 105 ? -8.959 4.945 10.758 1.00 95.94 105 PHE A N 1
ATOM 815 C CA . PHE A 1 105 ? -8.136 4.615 11.919 1.00 95.94 105 PHE A CA 1
ATOM 816 C C . PHE A 1 105 ? -8.608 5.339 13.183 1.00 95.94 105 PHE A C 1
ATOM 818 O O . PHE A 1 105 ? -8.817 4.702 14.216 1.00 95.94 105 PHE A O 1
ATOM 825 N N . ILE A 1 106 ? -8.859 6.651 13.109 1.00 96.00 106 ILE A N 1
ATOM 826 C CA . ILE A 1 106 ? -9.357 7.439 14.248 1.00 96.00 106 ILE A CA 1
ATOM 827 C C . ILE A 1 106 ? -10.689 6.876 14.754 1.00 96.00 106 ILE A C 1
ATOM 829 O O . ILE A 1 106 ? -10.896 6.755 15.966 1.00 96.00 106 ILE A O 1
ATOM 833 N N . LYS A 1 107 ? -11.606 6.521 13.846 1.00 94.94 107 LYS A N 1
ATOM 834 C CA . LYS A 1 107 ? -12.904 5.942 14.213 1.00 94.94 107 LYS A CA 1
ATOM 835 C C . LYS A 1 107 ? -12.733 4.592 14.910 1.00 94.94 107 LYS A C 1
ATOM 837 O O . LYS A 1 107 ? -13.318 4.383 15.974 1.00 94.94 107 LYS A O 1
ATOM 842 N N . LEU A 1 108 ? -11.901 3.714 14.356 1.00 93.75 108 LEU A N 1
ATOM 843 C CA . LEU A 1 108 ? -11.614 2.405 14.935 1.00 93.75 108 LEU A CA 1
ATOM 844 C C . LEU A 1 108 ? -10.937 2.520 16.308 1.00 93.75 108 LEU A C 1
ATOM 846 O O . LEU A 1 108 ? -11.308 1.816 17.246 1.00 93.75 108 LEU A O 1
ATOM 850 N N . TYR A 1 109 ? -9.995 3.450 16.461 1.00 94.62 109 TYR A N 1
ATOM 851 C CA . TYR A 1 109 ? -9.306 3.699 17.724 1.00 94.62 109 TYR A CA 1
ATOM 852 C C . TYR A 1 109 ? -10.266 4.180 18.819 1.00 94.62 109 TYR A C 1
ATOM 854 O O . TYR A 1 109 ? -10.222 3.693 19.951 1.00 94.62 109 TYR A O 1
ATOM 862 N N . LYS A 1 110 ? -11.199 5.081 18.480 1.00 93.56 110 LYS A N 1
ATOM 863 C CA . LYS A 1 110 ? -12.263 5.509 19.405 1.00 93.56 110 LYS A CA 1
ATOM 864 C C . LYS A 1 110 ? -13.155 4.338 19.829 1.00 93.56 110 LYS A C 1
ATOM 866 O O . LYS A 1 110 ? -13.468 4.217 21.012 1.00 93.56 110 LYS A O 1
ATOM 871 N N . MET A 1 111 ? -13.521 3.454 18.895 1.00 90.94 111 MET A N 1
ATOM 872 C CA . MET A 1 111 ? -14.295 2.244 19.205 1.00 90.94 111 MET A CA 1
ATOM 873 C C . MET A 1 111 ? -13.533 1.310 20.150 1.00 90.94 111 MET A C 1
ATOM 875 O O . MET A 1 111 ? -14.087 0.876 21.157 1.00 90.94 111 MET A O 1
ATOM 879 N N . TYR A 1 112 ? -12.254 1.052 19.870 1.00 92.50 112 TYR A N 1
ATOM 880 C CA . TYR A 1 112 ? -11.393 0.239 20.728 1.00 92.50 112 TYR A CA 1
ATOM 881 C C . TYR A 1 112 ? -11.324 0.781 22.160 1.00 92.50 112 TYR A C 1
ATOM 883 O O . TYR A 1 112 ? -11.488 0.023 23.118 1.00 92.50 112 TYR A O 1
ATOM 891 N N . LYS A 1 113 ? -11.129 2.099 22.312 1.00 91.88 113 LYS A N 1
ATOM 892 C CA . LYS A 1 113 ? -11.063 2.749 23.626 1.00 91.88 113 LYS A CA 1
ATOM 893 C C . LYS A 1 113 ? -12.370 2.582 24.409 1.00 91.88 113 LYS A C 1
ATOM 895 O O . LYS A 1 113 ? -12.321 2.174 25.564 1.00 91.88 113 LYS A O 1
ATOM 900 N N . SER A 1 114 ? -13.518 2.796 23.763 1.00 88.75 114 SER A N 1
ATOM 901 C CA . SER A 1 114 ? -14.834 2.634 24.398 1.00 88.75 114 SER A CA 1
ATOM 902 C C . SER A 1 114 ? -15.107 1.194 24.851 1.00 88.75 114 SER A C 1
ATOM 904 O O . SER A 1 114 ? -15.636 0.976 25.940 1.00 88.75 114 SER A O 1
ATOM 906 N N . VAL A 1 115 ? -14.720 0.196 24.047 1.00 85.81 115 VAL A N 1
ATOM 907 C CA . VAL A 1 115 ? -14.844 -1.223 24.427 1.00 85.81 115 VAL A CA 1
ATOM 908 C C . VAL A 1 115 ? -13.953 -1.544 25.627 1.00 85.81 115 VAL A C 1
ATOM 910 O O . VAL A 1 115 ? -14.389 -2.223 26.557 1.00 85.81 115 VAL A O 1
ATOM 913 N N . LYS A 1 116 ? -12.721 -1.024 25.635 1.00 84.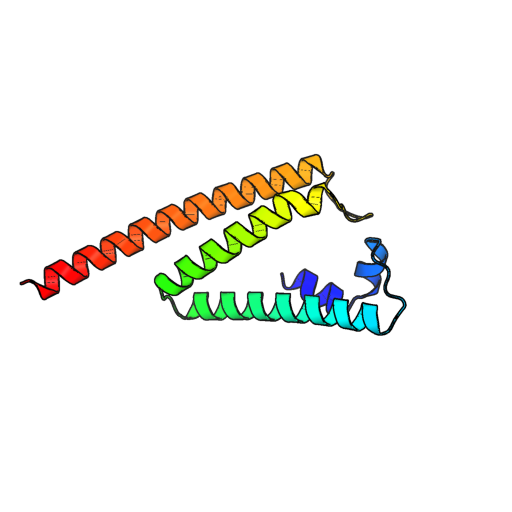12 116 LYS A N 1
ATOM 914 C CA . LYS A 1 116 ? -11.783 -1.214 26.744 1.00 84.12 116 LYS A CA 1
ATOM 915 C C . LYS A 1 116 ? -12.314 -0.604 28.045 1.00 84.12 116 LYS A C 1
ATOM 917 O O . LYS A 1 116 ? -12.274 -1.275 29.069 1.00 84.12 116 LYS A O 1
ATOM 922 N N . GLU A 1 117 ? -12.841 0.617 28.010 1.00 81.19 117 GLU A N 1
ATOM 923 C CA . GLU A 1 117 ? -13.417 1.290 29.186 1.00 81.19 117 GLU A CA 1
ATOM 924 C C . GLU A 1 117 ? -14.586 0.490 29.783 1.00 81.19 117 GLU A C 1
ATOM 926 O O . GLU A 1 117 ? -14.552 0.162 30.967 1.00 81.19 117 GLU A O 1
ATOM 931 N N . LYS A 1 118 ? -15.541 0.042 28.953 1.00 77.94 118 LYS A N 1
ATOM 932 C CA . LYS A 1 118 ? -16.656 -0.812 29.409 1.00 77.94 118 LYS A CA 1
ATOM 933 C C . LYS A 1 118 ? -16.196 -2.129 30.034 1.00 77.94 118 LYS A C 1
ATOM 935 O O . LYS A 1 118 ? -16.798 -2.598 30.993 1.00 77.94 118 LYS A O 1
ATOM 940 N N . SER A 1 119 ? -15.144 -2.746 29.494 1.00 75.50 119 SER A N 1
ATOM 941 C CA . SER A 1 119 ? -14.622 -4.003 30.048 1.00 75.50 119 SER A CA 1
ATOM 942 C C . SER A 1 119 ? -14.025 -3.838 31.451 1.00 75.50 119 SER A C 1
ATOM 944 O O . SER A 1 119 ? -14.120 -4.762 32.258 1.00 75.50 119 SER A O 1
ATOM 946 N N . ILE A 1 120 ? -13.454 -2.662 31.746 1.00 75.38 120 ILE A N 1
ATOM 947 C CA . ILE A 1 120 ? -12.858 -2.334 33.047 1.00 75.38 120 ILE A CA 1
ATOM 948 C C . ILE A 1 120 ? -13.955 -2.099 34.088 1.00 75.38 120 ILE A C 1
ATOM 950 O O . ILE A 1 120 ? -13.866 -2.660 35.175 1.00 75.38 120 ILE A O 1
ATOM 954 N N . GLU A 1 121 ? -15.006 -1.345 33.745 1.00 68.12 121 GLU A N 1
ATOM 955 C CA . GLU A 1 121 ? -16.133 -1.083 34.656 1.00 68.12 121 GLU A CA 1
ATOM 956 C C . GLU A 1 121 ? -16.790 -2.384 35.144 1.00 68.12 121 GLU A C 1
ATOM 958 O O . GLU A 1 121 ? -16.965 -2.562 36.347 1.00 68.12 121 GLU A O 1
ATOM 963 N N . VAL A 1 122 ? -17.047 -3.334 34.235 1.00 72.00 122 VAL A N 1
ATOM 964 C CA . VAL A 1 122 ? -17.656 -4.643 34.555 1.00 72.00 122 VAL A CA 1
ATOM 965 C C . VAL A 1 122 ? -16.792 -5.499 35.490 1.00 72.00 122 VAL A C 1
ATOM 967 O O . VAL A 1 122 ? -17.328 -6.295 36.248 1.00 72.00 122 VAL A O 1
ATOM 970 N N . HIS A 1 123 ? -15.463 -5.373 35.441 1.00 62.47 123 HIS A N 1
ATOM 971 C CA . HIS A 1 123 ? -14.565 -6.135 36.324 1.00 62.47 123 HIS A CA 1
ATOM 972 C C . HIS A 1 123 ? -14.325 -5.449 37.678 1.00 62.47 123 HIS A C 1
ATOM 974 O O . HIS A 1 123 ? -13.734 -6.055 38.569 1.00 62.47 123 HIS A O 1
ATOM 980 N N . SER A 1 124 ? -14.741 -4.188 37.827 1.00 62.62 124 SER A N 1
ATOM 981 C CA . SER A 1 124 ? -14.612 -3.408 39.065 1.00 62.62 124 SER A CA 1
ATOM 982 C C . SER A 1 124 ? -15.878 -3.382 39.934 1.00 62.62 124 SER A C 1
ATOM 984 O O . SER A 1 124 ? -15.834 -2.833 41.035 1.00 62.62 124 SER A O 1
A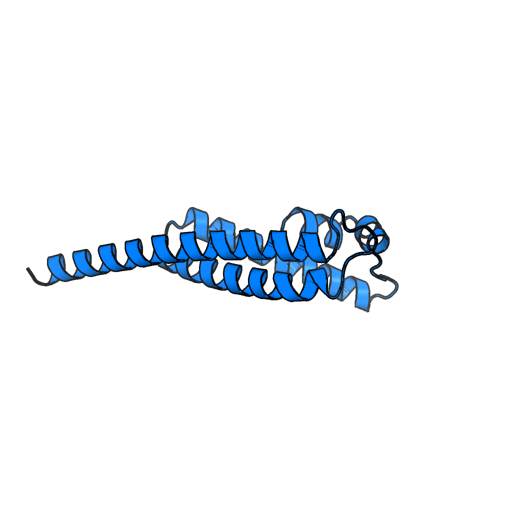TOM 986 N N . SER A 1 125 ? -16.980 -3.962 39.444 1.00 56.47 125 SER A N 1
ATOM 987 C CA . SER A 1 125 ? -18.275 -4.134 40.126 1.00 56.47 125 SER A CA 1
ATOM 988 C C . SER A 1 125 ? -18.477 -5.564 40.607 1.00 56.47 125 SER A C 1
ATOM 990 O O . SER A 1 125 ? -18.978 -5.735 41.737 1.00 56.47 125 SER A O 1
#

pLDDT: mean 90.34, std 6.83, range [56.47, 97.12]

Radius of gyration: 19.06 Å; chains: 1; bounding box: 37×30×61 Å

Secondary structure (DSSP, 8-state):
-HHHHHHHHH-HHHHHHTT----SHHHHHHHHHHHHHHHHHHHHHHHHHHH--HHHHHHHHHHHHHHHHHHHHHHHHS--TT-SS-HHHHHHHHHHHHHHHHHHHHHHHHHHHHHHHHHHHHHH-

Organism: NCBI:txid2584122

Foldseek 3Di:
DVVLLCCLPPNVVVVVQQVDDDDDPVSNVVSNVVSVVVVVLVVLVVVLVVVPDLVSVLVNLVVVLVVLVVCLPCCLVPPGPPDPDHSVVSNVVSVVVSVVSVVVSVVSVVVVVVVVVVVVVVVVD